Protein AF-A0A523DXN8-F1 (afdb_monomer_lite)

Foldseek 3Di:
DLQVQLDVQLDDVDDPVSSVVSSQPQFQPDPPPPAGRAHHHPVGPDGHQWDFDWDQDPNDTDTPDDTDGD

Sequence (70 aa):
MLVVEGLERAGRNLTRDGFLEAMESIKDWDSGGILPPVSFSAENHHAQRAGVICELKDGKFVPLTDWLEP

Structure (mmCIF, N/CA/C/O backbone):
data_AF-A0A523DXN8-F1
#
_entry.id   AF-A0A523DXN8-F1
#
loop_
_atom_site.group_PDB
_atom_site.id
_atom_site.type_symbol
_atom_site.label_atom_id
_atom_site.label_alt_id
_atom_site.label_comp_id
_atom_site.label_asym_id
_atom_site.label_entity_id
_atom_site.label_seq_id
_atom_site.pdbx_PDB_ins_code
_atom_site.Cartn_x
_atom_site.Cartn_y
_atom_site.Cartn_z
_atom_site.occupancy
_atom_site.B_iso_or_equiv
_atom_site.auth_seq_id
_atom_site.auth_comp_id
_atom_site.auth_asym_id
_atom_site.auth_atom_id
_atom_site.pdbx_PDB_model_num
ATOM 1 N N . MET A 1 1 ? -7.441 -6.676 -3.446 1.00 88.25 1 MET A N 1
ATOM 2 C CA . MET A 1 1 ? -7.553 -5.227 -3.751 1.00 88.25 1 MET A CA 1
ATOM 3 C C . MET A 1 1 ? -7.586 -4.474 -2.433 1.00 88.25 1 MET A C 1
ATOM 5 O O . MET A 1 1 ? -8.374 -4.852 -1.581 1.00 88.25 1 MET A O 1
ATOM 9 N N . LEU A 1 2 ? -6.766 -3.437 -2.266 1.00 93.12 2 LEU A N 1
ATOM 10 C CA . LEU A 1 2 ? -6.548 -2.785 -0.968 1.00 93.12 2 LEU A CA 1
ATOM 11 C C . LEU A 1 2 ? -7.830 -2.232 -0.314 1.00 93.12 2 LEU A C 1
ATOM 13 O O . LEU A 1 2 ? -8.033 -2.380 0.882 1.00 93.12 2 LEU A O 1
ATOM 17 N N . VAL A 1 3 ? -8.734 -1.647 -1.102 1.00 95.00 3 VAL A N 1
ATOM 18 C CA . VAL A 1 3 ? -10.017 -1.143 -0.578 1.00 95.00 3 VAL A CA 1
ATOM 19 C C . VAL A 1 3 ? -10.906 -2.278 -0.062 1.00 95.00 3 VAL A C 1
ATOM 21 O O . VAL A 1 3 ? -11.551 -2.126 0.968 1.00 95.00 3 VAL A O 1
ATOM 24 N N . VAL A 1 4 ? -10.932 -3.421 -0.757 1.00 95.94 4 VAL A N 1
ATOM 25 C CA . VAL A 1 4 ? -11.714 -4.595 -0.327 1.00 95.94 4 VAL A CA 1
ATOM 26 C C . VAL A 1 4 ? -11.187 -5.118 0.997 1.00 95.94 4 VAL A C 1
ATOM 28 O O . VAL A 1 4 ? -11.976 -5.350 1.899 1.00 95.94 4 VAL A O 1
ATOM 31 N N . GLU A 1 5 ? -9.868 -5.195 1.142 1.00 95.69 5 GLU A N 1
ATOM 32 C CA . GLU A 1 5 ? -9.229 -5.584 2.395 1.00 95.69 5 GLU A CA 1
ATOM 33 C C . GLU A 1 5 ? -9.657 -4.677 3.565 1.00 95.69 5 GLU A C 1
ATOM 35 O O . GLU A 1 5 ? -10.037 -5.158 4.631 1.00 95.69 5 GLU A O 1
ATOM 40 N N . GLY A 1 6 ? -9.643 -3.354 3.363 1.00 96.88 6 GLY A N 1
ATOM 41 C CA . GLY A 1 6 ? -10.104 -2.404 4.378 1.00 96.88 6 GLY A CA 1
ATOM 42 C C . GLY A 1 6 ? -11.582 -2.587 4.738 1.00 96.88 6 GLY A C 1
ATOM 43 O O . GLY A 1 6 ? -11.943 -2.534 5.911 1.00 96.88 6 GLY A O 1
ATOM 44 N N . LEU A 1 7 ? -12.442 -2.847 3.748 1.00 98.06 7 LEU A N 1
ATOM 45 C CA . LEU A 1 7 ? -13.873 -3.092 3.966 1.00 98.06 7 LEU A CA 1
ATOM 46 C C . LEU A 1 7 ? -14.134 -4.420 4.689 1.00 98.06 7 LEU A C 1
ATOM 48 O O . LEU A 1 7 ? -14.991 -4.479 5.569 1.00 98.06 7 LEU A O 1
ATOM 52 N N . GLU A 1 8 ? -13.393 -5.475 4.348 1.00 97.19 8 GLU A N 1
ATOM 53 C CA . GLU A 1 8 ? -13.472 -6.775 5.020 1.00 97.19 8 GLU A CA 1
ATOM 54 C C . GLU A 1 8 ? -13.063 -6.657 6.492 1.00 97.19 8 GLU A C 1
ATOM 56 O O . GLU A 1 8 ? -13.774 -7.163 7.364 1.00 97.19 8 GLU A O 1
ATOM 61 N N . ARG A 1 9 ? -11.985 -5.915 6.780 1.00 97.38 9 ARG A N 1
ATOM 62 C CA . ARG A 1 9 ? -11.526 -5.622 8.149 1.00 97.38 9 ARG A CA 1
ATOM 63 C C . ARG A 1 9 ? -12.499 -4.741 8.936 1.00 97.38 9 ARG A C 1
ATOM 65 O O . ARG A 1 9 ? -12.721 -5.002 10.115 1.00 97.38 9 ARG A O 1
ATOM 72 N N . ALA A 1 10 ? -13.104 -3.737 8.299 1.00 98.12 10 ALA A N 1
ATOM 73 C CA . ALA A 1 10 ? -14.093 -2.857 8.933 1.00 98.12 10 ALA A CA 1
ATOM 74 C C . ALA A 1 10 ? -15.394 -3.593 9.308 1.00 98.12 10 ALA A C 1
ATOM 76 O O . ALA A 1 10 ? -16.110 -3.193 10.229 1.00 98.12 10 ALA A O 1
ATOM 77 N N . GLY A 1 11 ? -15.700 -4.691 8.612 1.00 97.50 11 GLY A N 1
ATOM 78 C CA . GLY A 1 11 ? -16.832 -5.555 8.914 1.00 97.50 11 GLY A CA 1
ATOM 79 C C . GLY A 1 11 ? -18.193 -4.976 8.509 1.00 97.50 11 GLY A C 1
ATOM 80 O O . GLY A 1 11 ? -18.319 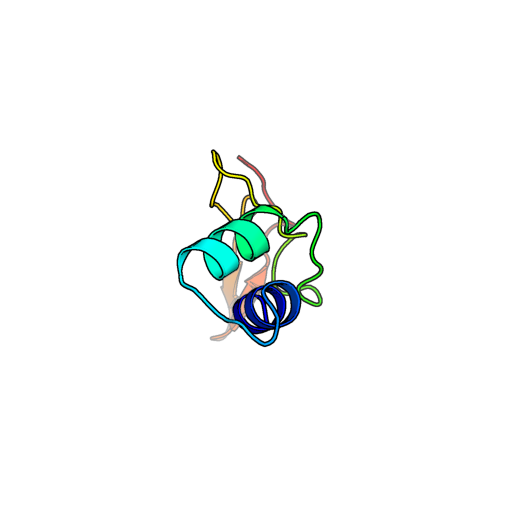-3.984 7.796 1.00 97.50 11 GLY A O 1
ATOM 81 N N . ARG A 1 12 ? -19.265 -5.655 8.940 1.00 96.94 12 ARG A N 1
ATOM 82 C CA . ARG A 1 12 ? -20.638 -5.400 8.457 1.00 96.94 12 ARG A CA 1
ATOM 83 C C . ARG A 1 12 ? -21.251 -4.088 8.947 1.00 96.94 12 ARG A C 1
ATOM 85 O O . ARG A 1 12 ? -22.117 -3.548 8.265 1.00 96.94 12 ARG A O 1
ATOM 92 N N . ASN A 1 13 ? -20.843 -3.598 10.116 1.00 97.19 13 ASN A N 1
ATOM 93 C CA . ASN A 1 13 ? -21.321 -2.328 10.662 1.00 97.19 13 ASN A CA 1
ATOM 94 C C . ASN A 1 13 ? -20.418 -1.181 10.191 1.00 97.19 13 ASN A C 1
ATOM 96 O O . ASN A 1 13 ? -19.730 -0.548 10.989 1.00 97.19 13 ASN A O 1
ATOM 100 N N . LEU A 1 14 ? -20.371 -0.984 8.874 1.00 97.75 14 LEU A N 1
ATOM 101 C CA . LEU A 1 14 ? -19.439 -0.064 8.241 1.00 97.75 14 LEU A CA 1
ATOM 102 C C . LEU A 1 14 ? -19.751 1.388 8.619 1.00 97.75 14 LEU A C 1
ATOM 104 O O . LEU A 1 14 ?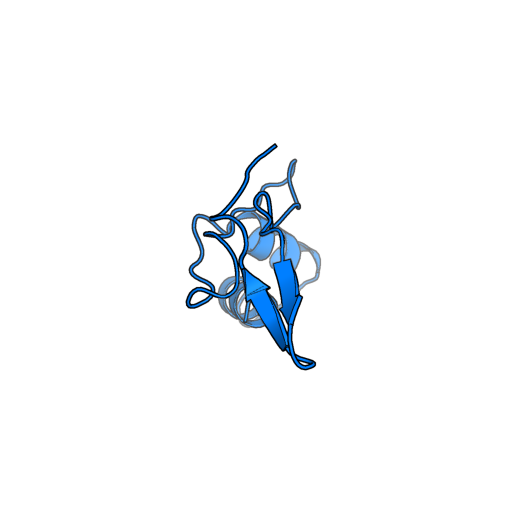 -20.843 1.898 8.364 1.00 97.75 14 LEU A O 1
ATOM 108 N N . THR A 1 15 ? -18.745 2.074 9.148 1.00 98.38 15 THR A N 1
ATOM 109 C CA . THR A 1 15 ? -18.731 3.526 9.324 1.00 98.38 15 THR A CA 1
ATOM 110 C C . THR A 1 15 ? -17.481 4.094 8.666 1.00 98.38 15 THR A C 1
ATOM 112 O O . THR A 1 15 ? -16.533 3.367 8.365 1.00 98.38 15 THR A O 1
ATOM 115 N N . ARG A 1 16 ? -17.463 5.410 8.436 1.00 98.00 16 ARG A N 1
ATOM 116 C CA . ARG A 1 16 ? -16.269 6.089 7.923 1.00 98.00 16 ARG A CA 1
ATOM 117 C C . ARG A 1 16 ? -15.073 5.878 8.852 1.00 98.00 16 ARG A C 1
ATOM 119 O O . ARG A 1 16 ? -14.008 5.507 8.377 1.00 98.00 16 ARG A O 1
ATOM 126 N N . ASP A 1 17 ? -15.269 6.095 10.147 1.00 98.31 17 ASP A N 1
ATOM 127 C CA . ASP A 1 17 ? -14.187 6.020 11.128 1.00 98.31 17 ASP A CA 1
ATOM 128 C C . ASP A 1 17 ? -13.707 4.573 11.302 1.00 98.31 17 ASP A C 1
ATOM 130 O O . ASP A 1 17 ? -12.508 4.328 11.263 1.00 98.31 17 ASP A O 1
ATOM 134 N N . GLY A 1 18 ? -14.622 3.595 11.320 1.00 98.19 18 GLY A N 1
ATOM 135 C CA . 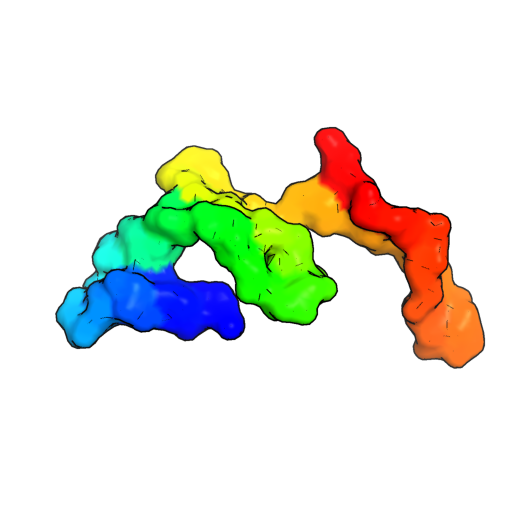GLY A 1 18 ? -14.256 2.175 11.360 1.00 98.19 18 GLY A CA 1
ATOM 136 C C . GLY A 1 18 ? -13.504 1.707 10.109 1.00 98.19 18 GLY A C 1
ATOM 137 O O . GLY A 1 18 ? -12.608 0.873 10.201 1.00 98.19 18 GLY A O 1
ATOM 138 N N . PHE A 1 19 ? -13.811 2.265 8.933 1.00 98.38 19 PHE A N 1
ATOM 139 C CA . PHE A 1 19 ? -13.026 2.007 7.724 1.00 98.38 19 PHE A CA 1
ATOM 140 C C . PHE A 1 19 ? -11.623 2.619 7.798 1.00 98.38 19 PHE A C 1
ATOM 142 O O . PHE A 1 19 ? -10.664 1.974 7.381 1.00 98.38 19 PHE A O 1
ATOM 149 N N . LEU A 1 20 ? -11.487 3.837 8.333 1.00 98.06 20 LEU A N 1
ATOM 150 C CA . LEU A 1 20 ? -10.179 4.473 8.523 1.00 98.06 20 LEU A CA 1
ATOM 151 C C . LEU A 1 20 ? -9.318 3.676 9.509 1.00 98.06 20 LEU A C 1
ATOM 153 O O . LEU A 1 20 ? -8.193 3.325 9.166 1.00 98.06 20 LEU A O 1
ATOM 157 N N . GLU A 1 21 ? -9.869 3.293 10.662 1.00 98.19 21 GLU A N 1
ATOM 158 C CA . GLU A 1 21 ? -9.182 2.442 11.644 1.00 98.19 21 GLU A CA 1
ATOM 159 C C . GLU A 1 21 ? -8.758 1.098 11.028 1.00 98.19 21 GLU A C 1
ATOM 161 O O . GLU A 1 21 ? -7.620 0.651 11.195 1.00 98.19 21 GLU A O 1
ATOM 166 N N . ALA A 1 22 ? -9.642 0.467 10.248 1.00 98.25 22 ALA A N 1
ATOM 167 C CA . ALA A 1 22 ? -9.333 -0.772 9.540 1.00 98.25 22 ALA A CA 1
ATOM 168 C C . ALA A 1 22 ? -8.197 -0.594 8.521 1.00 98.25 22 ALA A C 1
ATOM 170 O O . ALA A 1 22 ? -7.304 -1.442 8.447 1.00 98.25 22 ALA A O 1
ATOM 171 N N . MET A 1 23 ? -8.194 0.505 7.765 1.00 98.12 23 MET A N 1
ATOM 172 C CA . MET A 1 23 ? -7.125 0.841 6.821 1.00 98.12 23 MET A CA 1
ATOM 173 C C . MET A 1 23 ? -5.796 1.120 7.532 1.00 98.12 23 MET A C 1
ATOM 175 O O . MET A 1 23 ? -4.755 0.656 7.083 1.00 98.12 23 MET A O 1
ATOM 179 N N . GLU A 1 24 ? -5.799 1.819 8.662 1.00 98.19 24 GLU A N 1
ATOM 180 C CA . GLU A 1 24 ? -4.579 2.116 9.429 1.00 98.19 24 GLU A CA 1
ATOM 181 C C . GLU A 1 24 ? -4.021 0.887 10.166 1.00 98.19 24 GLU A C 1
ATOM 183 O O . GLU A 1 24 ? -2.837 0.847 10.508 1.00 98.19 24 GLU A O 1
ATOM 188 N N . SER A 1 25 ? -4.847 -0.147 10.361 1.00 97.44 25 SER A N 1
ATOM 189 C CA . SER A 1 25 ? -4.424 -1.438 10.921 1.00 97.44 25 SER A CA 1
ATOM 190 C C . SER A 1 25 ? -3.664 -2.331 9.931 1.00 97.44 25 SER A C 1
ATOM 192 O O . SER A 1 25 ? -3.053 -3.319 10.340 1.00 97.44 25 SER A O 1
ATOM 194 N N . ILE A 1 26 ? -3.685 -2.004 8.635 1.00 97.12 26 ILE A N 1
ATOM 195 C CA . ILE A 1 26 ? -3.051 -2.809 7.586 1.00 97.12 26 ILE A CA 1
ATOM 196 C C . ILE A 1 26 ? -1.527 -2.783 7.751 1.00 97.12 26 ILE A C 1
ATOM 198 O O . ILE A 1 26 ? -0.907 -1.718 7.700 1.00 97.12 26 ILE A O 1
ATOM 202 N N . LYS A 1 27 ? -0.928 -3.970 7.905 1.00 95.25 27 LY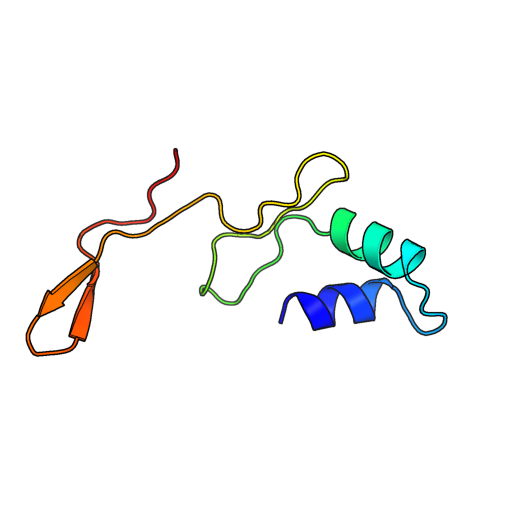S A N 1
ATOM 203 C CA . LYS A 1 27 ? 0.523 -4.193 7.968 1.00 95.25 27 LYS A CA 1
ATOM 204 C C . LYS A 1 27 ? 0.931 -5.277 6.981 1.00 95.25 27 LYS A C 1
ATOM 206 O O . LYS A 1 27 ? 0.272 -6.313 6.916 1.00 95.25 27 LYS A O 1
ATOM 211 N N . ASP A 1 28 ? 2.004 -5.010 6.245 1.00 94.06 28 ASP A N 1
ATOM 212 C CA . ASP A 1 28 ? 2.683 -5.922 5.319 1.00 94.06 28 ASP A CA 1
ATOM 213 C C . ASP A 1 28 ? 1.723 -6.659 4.374 1.00 94.06 28 ASP A C 1
ATOM 215 O O . ASP A 1 28 ? 1.878 -7.844 4.080 1.00 94.06 28 ASP A O 1
ATOM 219 N N . TRP A 1 29 ? 0.691 -5.955 3.909 1.00 94.94 29 TRP A N 1
ATOM 220 C CA . TRP A 1 29 ? -0.331 -6.541 3.056 1.00 94.94 29 TRP A CA 1
ATOM 221 C C . TRP A 1 29 ? 0.227 -6.839 1.667 1.00 94.94 29 TRP A C 1
ATOM 223 O O . TRP A 1 29 ? 0.754 -5.949 0.992 1.00 94.94 29 TRP A O 1
ATOM 233 N N . ASP A 1 30 ? 0.083 -8.093 1.242 1.00 92.75 30 ASP A N 1
ATOM 234 C CA . ASP A 1 30 ? 0.542 -8.563 -0.058 1.00 92.75 30 ASP A CA 1
ATOM 235 C C . ASP A 1 30 ? -0.462 -8.197 -1.156 1.00 92.75 30 ASP A C 1
ATOM 237 O O . ASP A 1 30 ? -1.622 -8.615 -1.166 1.00 92.75 30 ASP A O 1
ATOM 241 N N . SER A 1 31 ? 0.018 -7.415 -2.117 1.00 89.69 31 SER A N 1
ATOM 242 C CA . SER A 1 31 ? -0.748 -7.001 -3.288 1.00 89.69 31 SER A CA 1
ATOM 243 C C . SER A 1 31 ? -0.731 -8.026 -4.431 1.00 89.69 31 SER A C 1
ATOM 245 O O . SER A 1 31 ? -1.328 -7.771 -5.480 1.00 89.69 31 SER A O 1
ATOM 247 N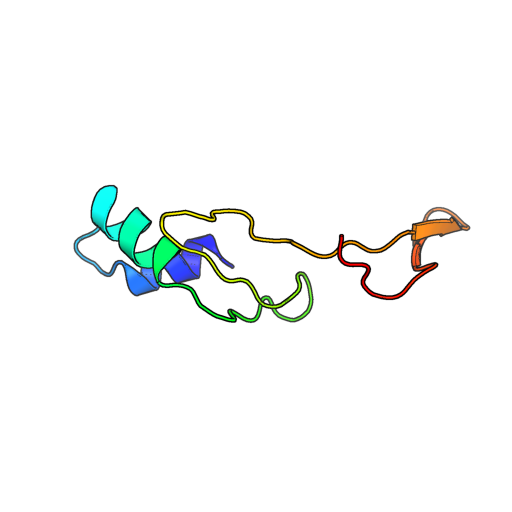 N . GLY A 1 32 ? -0.043 -9.160 -4.262 1.00 89.31 32 GLY A N 1
ATOM 248 C CA . GLY A 1 32 ? 0.218 -10.139 -5.315 1.00 89.31 32 GLY A CA 1
ATOM 249 C C . GLY A 1 32 ? 1.337 -9.702 -6.264 1.00 89.31 32 GLY A C 1
ATOM 250 O O . GLY A 1 32 ? 1.291 -10.016 -7.451 1.00 89.31 32 GLY A O 1
ATOM 251 N N . GLY A 1 33 ? 2.312 -8.937 -5.762 1.00 82.56 33 GLY A N 1
ATOM 252 C CA . GLY A 1 33 ? 3.472 -8.469 -6.533 1.00 82.56 33 GLY A CA 1
ATOM 253 C C . GLY A 1 33 ? 3.247 -7.222 -7.399 1.00 82.56 33 GLY A C 1
ATOM 254 O O . GLY A 1 33 ? 4.099 -6.900 -8.222 1.00 82.56 33 GLY A O 1
ATOM 255 N N . ILE A 1 34 ? 2.128 -6.509 -7.230 1.00 86.25 34 ILE A N 1
ATOM 256 C CA . ILE A 1 34 ? 1.849 -5.244 -7.943 1.00 86.25 34 ILE A CA 1
ATOM 257 C C . ILE A 1 34 ? 2.558 -4.064 -7.262 1.00 86.25 34 ILE A C 1
ATOM 259 O O . ILE A 1 34 ? 3.112 -3.181 -7.913 1.00 86.25 34 ILE A O 1
ATOM 263 N N . LEU A 1 35 ? 2.516 -4.062 -5.937 1.00 88.19 35 LEU A N 1
ATOM 264 C CA . LEU A 1 35 ? 3.134 -3.109 -5.029 1.00 88.19 35 LEU A CA 1
ATOM 265 C C . LEU A 1 35 ? 4.039 -3.875 -4.054 1.00 88.19 35 LEU A C 1
ATOM 267 O O . LEU A 1 35 ? 3.741 -5.036 -3.740 1.00 88.19 35 LEU A O 1
ATOM 271 N N . PRO A 1 36 ? 5.076 -3.224 -3.503 1.00 88.69 36 PRO A N 1
ATOM 272 C CA . PRO A 1 36 ? 5.723 -3.700 -2.285 1.00 88.69 36 PRO A CA 1
ATOM 273 C C . PRO A 1 36 ? 4.692 -3.928 -1.161 1.00 88.69 36 PRO A C 1
ATOM 275 O O . PRO A 1 36 ? 3.604 -3.340 -1.223 1.00 88.69 36 PRO A O 1
ATOM 278 N N . PRO A 1 37 ? 5.010 -4.739 -0.133 1.00 91.88 37 PRO A N 1
ATOM 279 C CA . PRO A 1 37 ? 4.123 -4.946 1.010 1.00 91.88 37 PRO A CA 1
ATOM 280 C C . PRO A 1 37 ? 3.605 -3.621 1.580 1.00 91.88 37 PRO A C 1
ATOM 282 O O . PRO A 1 37 ? 4.381 -2.716 1.897 1.00 91.88 37 PRO A O 1
ATOM 285 N N . VAL A 1 38 ? 2.280 -3.496 1.671 1.00 93.94 38 VAL A N 1
ATOM 286 C CA . VAL A 1 38 ? 1.621 -2.235 2.030 1.00 93.94 38 VAL A CA 1
ATOM 287 C C . VAL A 1 38 ? 1.380 -2.181 3.532 1.00 93.94 38 VAL A C 1
ATOM 289 O O . VAL A 1 38 ? 0.732 -3.061 4.100 1.00 93.94 38 VAL A O 1
ATOM 292 N N . SER A 1 39 ? 1.844 -1.100 4.153 1.00 95.19 39 SER A N 1
ATOM 293 C CA . SER A 1 39 ? 1.635 -0.801 5.568 1.00 95.19 39 SER A CA 1
ATOM 294 C C . SER A 1 39 ? 1.133 0.629 5.732 1.00 95.19 39 SER A C 1
ATOM 296 O O . SER A 1 39 ? 1.735 1.560 5.198 1.00 95.19 39 SER A O 1
ATOM 298 N N . PHE A 1 40 ? 0.071 0.805 6.516 1.00 96.81 40 PHE A N 1
ATOM 299 C CA . PHE A 1 40 ? -0.458 2.116 6.895 1.00 96.81 40 PHE A CA 1
ATOM 300 C C . PHE A 1 40 ? -0.362 2.342 8.402 1.00 96.81 40 PHE A C 1
ATOM 302 O O . PHE A 1 40 ? -0.171 1.405 9.176 1.00 96.81 40 PHE A O 1
ATOM 309 N N . SER A 1 41 ? -0.459 3.596 8.829 1.00 97.19 41 SER A N 1
ATOM 310 C CA . SER A 1 41 ? -0.688 4.000 10.221 1.00 97.19 41 SER A CA 1
ATOM 311 C C . SER A 1 41 ? -1.428 5.334 10.253 1.00 97.19 41 SER A C 1
ATOM 313 O O . SER A 1 41 ? -1.560 5.975 9.213 1.00 97.19 41 SER A O 1
ATOM 315 N N . ALA A 1 42 ? -1.848 5.788 11.435 1.00 97.56 42 ALA A N 1
ATOM 316 C CA . ALA A 1 42 ? -2.459 7.107 11.610 1.00 97.56 42 ALA A CA 1
ATOM 317 C C . ALA A 1 42 ? -1.563 8.266 11.125 1.00 97.56 42 ALA A C 1
ATOM 319 O O . ALA A 1 42 ? -2.047 9.326 10.736 1.00 97.56 42 ALA A O 1
ATOM 320 N N . GLU A 1 43 ? -0.246 8.057 11.113 1.00 97.62 43 GLU A N 1
ATOM 321 C CA . GLU A 1 43 ? 0.760 9.042 10.716 1.00 97.62 43 GLU A CA 1
ATOM 322 C C . GLU A 1 43 ? 1.274 8.842 9.285 1.00 97.62 43 GLU A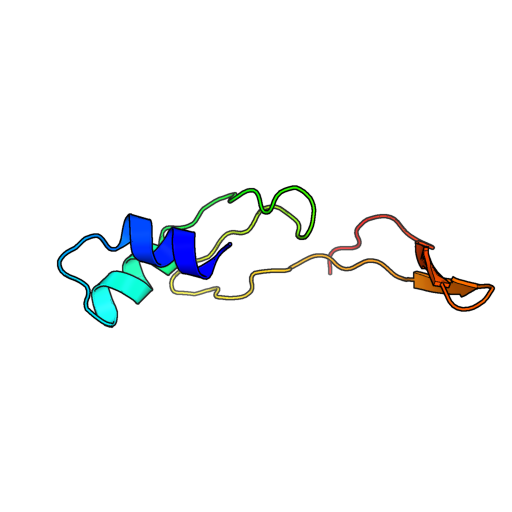 C 1
ATOM 324 O O . GLU A 1 43 ? 1.945 9.723 8.747 1.00 97.62 43 GLU A O 1
ATOM 329 N N . ASN A 1 44 ? 1.010 7.687 8.665 1.00 95.25 44 ASN A N 1
ATOM 330 C CA . ASN A 1 44 ? 1.527 7.360 7.342 1.00 95.25 44 ASN A CA 1
ATOM 331 C C . ASN A 1 44 ? 0.501 6.606 6.490 1.00 95.25 44 ASN A C 1
ATOM 333 O O . ASN A 1 44 ? 0.304 5.397 6.625 1.00 95.25 44 ASN A O 1
ATOM 337 N N . HIS A 1 45 ? -0.087 7.328 5.538 1.00 95.19 45 HIS A N 1
ATOM 338 C CA . HIS A 1 45 ? -1.022 6.795 4.543 1.00 95.19 45 HIS A CA 1
ATOM 339 C C . HIS A 1 45 ? -0.360 6.542 3.175 1.00 95.19 45 HIS A C 1
ATOM 341 O O . HIS A 1 45 ? -1.047 6.401 2.164 1.00 95.19 45 HIS A O 1
ATOM 347 N N . HIS A 1 46 ? 0.975 6.505 3.105 1.00 92.56 46 HIS A N 1
ATOM 348 C CA . HIS A 1 46 ? 1.709 6.294 1.858 1.00 92.56 46 HIS A CA 1
ATOM 349 C C . HIS A 1 46 ? 1.931 4.799 1.586 1.00 92.56 46 HIS A C 1
ATOM 351 O O . HIS A 1 46 ? 2.783 4.160 2.201 1.00 92.56 46 HIS A O 1
ATOM 357 N N . ALA A 1 47 ? 1.167 4.248 0.639 1.00 90.00 47 ALA A N 1
ATOM 358 C CA . ALA A 1 47 ? 1.140 2.809 0.360 1.00 90.00 47 ALA A CA 1
ATOM 359 C C . ALA A 1 47 ? 2.401 2.289 -0.342 1.00 90.00 47 ALA A C 1
ATOM 361 O O . ALA A 1 47 ? 2.783 1.137 -0.166 1.00 90.00 47 ALA A O 1
ATOM 362 N N . GLN A 1 48 ? 3.014 3.124 -1.181 1.00 88.50 48 GLN A N 1
ATOM 363 C CA . GLN A 1 48 ? 4.048 2.706 -2.114 1.00 88.50 48 GLN A CA 1
ATOM 364 C C . GLN A 1 48 ? 5.319 3.513 -1.881 1.00 88.50 48 GLN A C 1
ATOM 366 O O . GLN A 1 48 ? 5.506 4.597 -2.424 1.00 88.50 48 GLN A O 1
ATOM 371 N N . ARG A 1 49 ? 6.213 2.959 -1.064 1.00 86.06 49 ARG A N 1
ATOM 372 C CA . ARG A 1 49 ? 7.510 3.582 -0.785 1.00 86.06 49 ARG A CA 1
ATOM 373 C C . ARG A 1 49 ? 8.550 3.314 -1.865 1.00 86.06 49 ARG A C 1
ATOM 375 O O . ARG A 1 49 ? 9.500 4.075 -1.938 1.00 86.06 49 ARG A O 1
ATOM 382 N N . ALA A 1 50 ? 8.365 2.278 -2.685 1.00 89.81 50 ALA A N 1
ATOM 383 C CA . ALA A 1 50 ? 9.322 1.903 -3.717 1.00 89.81 50 ALA A CA 1
ATOM 384 C C . ALA A 1 50 ? 8.794 2.141 -5.138 1.00 89.81 50 ALA A C 1
ATOM 386 O O . ALA A 1 50 ? 7.604 1.966 -5.425 1.00 89.81 50 ALA A O 1
ATOM 387 N N . GLY A 1 51 ? 9.701 2.499 -6.042 1.00 90.75 51 GLY A N 1
ATOM 388 C CA . GLY A 1 51 ? 9.438 2.665 -7.469 1.00 90.75 51 GLY A CA 1
ATOM 389 C C . GLY A 1 51 ? 10.376 1.823 -8.326 1.00 90.75 51 GLY A C 1
ATOM 390 O O . GLY A 1 51 ? 11.413 1.362 -7.862 1.00 90.75 51 GLY A O 1
ATOM 391 N N . VAL A 1 52 ? 10.016 1.642 -9.593 1.00 92.12 52 VAL A N 1
ATOM 392 C CA . VAL A 1 52 ? 10.861 0.999 -10.607 1.00 92.12 52 VAL A CA 1
ATOM 393 C C . VAL A 1 52 ? 11.050 1.987 -11.749 1.00 92.12 52 VAL A C 1
ATOM 395 O O . VAL A 1 52 ? 10.077 2.586 -12.215 1.00 92.12 52 VAL A O 1
ATOM 398 N N . ILE A 1 53 ? 12.290 2.173 -12.203 1.00 94.50 53 ILE A N 1
ATOM 399 C CA . ILE A 1 53 ? 12.564 2.963 -13.405 1.00 94.50 53 ILE A CA 1
ATOM 400 C C . ILE A 1 53 ? 12.391 2.049 -14.614 1.00 94.50 53 ILE A C 1
ATOM 402 O O . ILE A 1 53 ? 12.976 0.968 -14.674 1.00 94.50 53 ILE A O 1
ATOM 406 N N . CYS A 1 54 ? 11.608 2.498 -15.592 1.00 96.38 54 CYS A N 1
ATOM 407 C CA . CYS A 1 54 ? 11.345 1.759 -16.822 1.00 96.38 54 CYS A CA 1
ATOM 408 C C . CYS A 1 54 ? 11.804 2.543 -18.053 1.00 96.38 54 CYS A C 1
ATOM 410 O O . CYS A 1 54 ? 11.692 3.768 -18.107 1.00 96.38 54 CYS A O 1
ATOM 412 N N . GLU A 1 55 ? 12.245 1.815 -19.074 1.00 97.56 55 GLU A N 1
ATOM 413 C CA . GLU A 1 55 ? 12.517 2.325 -20.417 1.00 97.56 55 GLU A CA 1
ATOM 414 C C . GLU A 1 55 ? 11.408 1.890 -21.379 1.00 97.56 55 GLU A C 1
ATOM 416 O O . GLU A 1 55 ? 10.919 0.764 -21.299 1.00 97.56 55 GLU A O 1
ATOM 421 N N . LEU A 1 56 ? 11.017 2.754 -22.316 1.00 97.62 56 LEU A N 1
ATOM 422 C CA . LEU A 1 56 ? 10.098 2.385 -23.391 1.00 97.62 56 LEU A CA 1
ATOM 423 C C . LEU A 1 56 ? 10.887 1.762 -24.555 1.00 97.62 56 LEU A C 1
ATOM 425 O O . LEU A 1 56 ? 11.585 2.475 -25.272 1.00 97.62 56 LEU A O 1
ATOM 429 N N . LYS A 1 57 ? 10.745 0.450 -24.773 1.00 97.69 57 LYS A N 1
ATOM 430 C CA . LYS A 1 57 ? 11.321 -0.282 -25.917 1.00 97.69 57 LYS A CA 1
ATOM 431 C C . LYS A 1 57 ? 10.223 -0.948 -26.719 1.00 97.69 57 LYS A C 1
ATOM 433 O O . LYS A 1 57 ? 9.388 -1.648 -26.152 1.00 97.69 57 LYS A O 1
ATOM 438 N N . ASP A 1 58 ? 10.207 -0.715 -28.029 1.00 96.75 58 ASP A N 1
ATOM 439 C CA . ASP A 1 58 ? 9.247 -1.332 -28.955 1.00 96.75 58 ASP A CA 1
ATOM 440 C C . ASP A 1 58 ? 7.779 -1.199 -28.493 1.00 96.75 58 ASP A C 1
ATOM 442 O O . ASP A 1 58 ? 6.978 -2.130 -28.582 1.00 96.75 58 ASP A O 1
ATOM 446 N N . GLY A 1 59 ? 7.429 -0.032 -27.934 1.00 97.25 59 GLY A N 1
ATOM 447 C CA . GLY A 1 59 ? 6.085 0.257 -27.421 1.00 97.25 59 GLY A CA 1
ATOM 448 C C . GLY A 1 59 ? 5.736 -0.403 -26.081 1.00 97.25 59 GLY A C 1
ATOM 449 O O . GLY A 1 59 ? 4.575 -0.363 -25.677 1.00 97.25 59 GLY A O 1
ATOM 450 N N . LYS A 1 60 ? 6.705 -1.002 -25.379 1.00 96.88 60 LYS A N 1
ATOM 451 C CA . LYS A 1 60 ? 6.527 -1.644 -24.067 1.00 96.88 60 LYS A CA 1
ATOM 452 C C . LYS A 1 60 ? 7.452 -1.031 -23.018 1.00 96.88 60 LYS A C 1
ATOM 454 O O . LYS A 1 60 ? 8.609 -0.740 -23.304 1.00 96.88 60 LYS A O 1
ATOM 459 N N . PHE A 1 61 ? 6.958 -0.871 -21.792 1.00 96.19 61 PHE A N 1
ATOM 460 C CA . PHE A 1 61 ? 7.802 -0.510 -20.652 1.00 96.19 61 PHE A CA 1
ATOM 461 C C . PHE A 1 61 ? 8.607 -1.731 -20.194 1.00 96.19 61 PHE A C 1
ATOM 463 O O . PHE A 1 61 ? 8.029 -2.765 -19.861 1.00 96.19 61 PHE A O 1
ATOM 470 N N . VAL A 1 62 ? 9.932 -1.605 -20.184 1.00 96.12 62 VAL A N 1
ATOM 471 C CA . VAL A 1 62 ? 10.883 -2.623 -19.727 1.00 96.12 62 VAL A CA 1
ATOM 472 C C . VAL A 1 62 ? 11.590 -2.094 -18.474 1.00 96.12 62 VAL A C 1
ATOM 474 O O . VAL A 1 62 ? 12.126 -0.985 -18.532 1.00 96.12 62 VAL A O 1
ATOM 477 N N . PRO A 1 63 ? 11.609 -2.838 -17.352 1.00 94.62 63 PRO A N 1
ATOM 478 C CA . PRO A 1 63 ? 12.333 -2.430 -16.149 1.00 94.62 63 PRO A CA 1
ATOM 479 C C . PRO A 1 63 ? 13.828 -2.225 -16.427 1.00 94.62 63 PRO A C 1
ATOM 481 O O . PRO A 1 63 ? 14.471 -3.074 -17.044 1.00 94.62 63 PRO A O 1
ATOM 484 N N . LEU A 1 64 ? 14.372 -1.098 -15.969 1.00 95.81 64 LEU A N 1
ATOM 485 C CA . LEU A 1 64 ? 15.808 -0.796 -15.975 1.00 95.81 64 LEU A CA 1
ATOM 486 C C . LEU A 1 64 ? 16.468 -1.058 -14.623 1.00 95.81 64 LEU A C 1
ATOM 488 O O . LEU A 1 64 ? 17.676 -1.273 -14.560 1.00 95.81 64 LEU A O 1
ATOM 492 N N . THR A 1 65 ? 15.685 -0.993 -13.552 1.00 94.12 65 THR A N 1
ATOM 493 C CA . THR A 1 65 ? 16.142 -1.178 -12.178 1.00 94.12 65 THR A CA 1
ATOM 494 C C . THR A 1 65 ? 15.271 -2.212 -11.483 1.00 94.12 65 THR A C 1
ATOM 496 O O . THR A 1 65 ? 14.142 -2.465 -11.905 1.00 94.12 65 THR A O 1
ATOM 499 N N . ASP A 1 66 ? 15.771 -2.753 -10.378 1.00 90.81 66 ASP A N 1
ATOM 500 C CA . ASP A 1 66 ? 14.912 -3.358 -9.363 1.00 90.81 66 ASP A CA 1
ATOM 501 C C . ASP A 1 66 ? 14.126 -2.263 -8.611 1.00 90.81 66 ASP A C 1
ATOM 503 O O . ASP A 1 66 ? 14.142 -1.082 -8.986 1.00 90.81 66 ASP A O 1
ATOM 507 N N . TRP A 1 67 ? 13.426 -2.656 -7.546 1.00 90.06 67 TRP A N 1
ATOM 508 C CA . TRP A 1 67 ? 12.769 -1.725 -6.634 1.00 90.06 67 TRP A CA 1
ATOM 509 C C . TRP A 1 67 ? 13.778 -0.752 -6.018 1.00 90.06 67 TRP A C 1
ATOM 511 O O . TRP A 1 67 ? 14.776 -1.153 -5.423 1.00 90.06 67 TRP A O 1
ATOM 521 N N . LEU A 1 68 ? 13.484 0.537 -6.149 1.00 91.12 68 LEU A N 1
ATOM 522 C CA . LEU A 1 68 ? 14.225 1.635 -5.547 1.00 91.12 68 LEU A CA 1
ATOM 523 C C . LEU A 1 68 ? 13.393 2.234 -4.422 1.00 91.12 68 LEU A C 1
ATOM 525 O O . LEU A 1 68 ? 12.230 2.573 -4.642 1.00 91.12 68 LEU A O 1
ATOM 529 N N . GLU A 1 69 ? 13.999 2.416 -3.255 1.00 87.88 69 GLU A N 1
ATOM 530 C CA . GLU A 1 69 ? 13.415 3.155 -2.135 1.00 87.88 69 GLU A CA 1
ATOM 531 C C . GLU A 1 69 ? 14.136 4.509 -1.959 1.00 87.88 69 GLU A C 1
ATOM 533 O O . GLU A 1 69 ? 15.336 4.580 -2.245 1.00 87.88 69 GLU A O 1
ATOM 538 N N . PRO A 1 70 ? 13.426 5.581 -1.551 1.00 78.06 70 PRO A N 1
ATOM 539 C CA . PRO A 1 70 ? 14.019 6.871 -1.201 1.00 78.06 70 PRO A CA 1
ATOM 540 C C . PRO A 1 70 ? 15.000 6.801 -0.028 1.00 78.06 70 PRO A C 1
ATOM 542 O O . PRO A 1 70 ? 14.738 6.027 0.922 1.00 78.06 70 PRO A O 1
#

Radius of gyration: 15.65 Å; chains: 1; bounding box: 38×19×41 Å

Secondary structure (DSSP, 8-state):
-HHHHHHHHH-SS--HHHHHHHHHT--SB--SSSSSPB--BTTB------B--EEEETTEEEESSS-B--

pLDDT: mean 94.33, std 4.22, range [78.06, 98.38]